Protein AF-A0A5U8STZ3-F1 (afdb_monomer)

Structure (mmCIF, N/CA/C/O backbone):
data_AF-A0A5U8STZ3-F1
#
_entry.id   AF-A0A5U8STZ3-F1
#
loop_
_atom_site.group_PDB
_atom_site.id
_atom_site.type_symbol
_atom_site.label_atom_id
_atom_site.label_alt_id
_atom_site.label_comp_id
_atom_site.label_asym_id
_atom_site.label_entity_id
_atom_site.label_seq_id
_atom_site.pdbx_PDB_ins_code
_atom_site.Cartn_x
_atom_site.Cartn_y
_atom_site.Cartn_z
_atom_site.occupancy
_atom_site.B_iso_or_equiv
_atom_site.auth_seq_id
_atom_site.auth_comp_id
_atom_site.auth_asym_id
_atom_site.auth_atom_id
_atom_site.pdbx_PDB_model_num
ATOM 1 N N . MET A 1 1 ? 3.140 52.368 -2.749 1.00 53.97 1 MET A N 1
ATOM 2 C CA . MET A 1 1 ? 3.290 51.141 -1.924 1.00 53.97 1 MET A CA 1
ATOM 3 C C . MET A 1 1 ? 2.124 50.136 -2.058 1.00 53.97 1 MET A C 1
ATOM 5 O O . MET A 1 1 ? 1.947 49.314 -1.174 1.00 53.97 1 MET A O 1
ATOM 9 N N . ARG A 1 2 ? 1.343 50.125 -3.158 1.00 57.09 2 ARG A N 1
ATOM 10 C CA . ARG A 1 2 ? 0.196 49.194 -3.341 1.00 57.09 2 ARG A CA 1
ATOM 11 C C . ARG A 1 2 ? 0.455 48.052 -4.341 1.00 57.09 2 ARG A C 1
ATOM 13 O O . ARG A 1 2 ? -0.395 47.193 -4.510 1.00 57.09 2 ARG A O 1
ATOM 20 N N . ILE A 1 3 ? 1.627 48.039 -4.978 1.00 59.19 3 ILE A N 1
ATOM 21 C CA . ILE A 1 3 ? 2.019 47.091 -6.041 1.00 59.19 3 ILE A CA 1
ATOM 22 C C . ILE A 1 3 ? 2.655 45.798 -5.506 1.00 59.19 3 ILE A C 1
ATOM 24 O O . ILE A 1 3 ? 2.465 44.738 -6.090 1.00 59.19 3 ILE A O 1
ATOM 28 N N . VAL A 1 4 ? 3.332 45.858 -4.355 1.00 65.19 4 VAL A N 1
ATOM 29 C CA . VAL A 1 4 ? 3.927 44.686 -3.685 1.00 65.19 4 VAL A CA 1
ATOM 30 C C . VAL A 1 4 ? 2.879 43.651 -3.232 1.00 65.19 4 VAL A C 1
ATOM 32 O O . VAL A 1 4 ? 3.072 42.474 -3.531 1.00 65.19 4 VAL A O 1
ATOM 35 N N . PRO A 1 5 ? 1.749 44.023 -2.587 1.00 64.75 5 PRO A N 1
ATOM 36 C CA . PRO A 1 5 ? 0.749 43.030 -2.190 1.00 64.75 5 PRO A CA 1
ATOM 37 C C . PRO A 1 5 ? 0.032 42.409 -3.394 1.00 64.75 5 PRO A C 1
ATOM 39 O O . PRO A 1 5 ? -0.309 41.235 -3.348 1.00 64.75 5 PRO A O 1
ATOM 42 N N . VAL A 1 6 ? -0.143 43.153 -4.493 1.00 74.38 6 VAL A N 1
ATOM 43 C CA . VAL A 1 6 ? -0.772 42.637 -5.722 1.00 74.38 6 VAL A CA 1
ATOM 44 C C . VAL A 1 6 ? 0.145 41.632 -6.422 1.00 74.38 6 VAL A C 1
ATOM 46 O O . VAL A 1 6 ? -0.315 40.562 -6.810 1.00 74.38 6 VAL A O 1
ATOM 49 N N . ALA A 1 7 ? 1.448 41.915 -6.510 1.00 74.94 7 ALA A N 1
ATOM 50 C CA . ALA A 1 7 ? 2.424 40.982 -7.072 1.00 74.94 7 ALA A CA 1
ATOM 51 C C . ALA A 1 7 ? 2.552 39.695 -6.234 1.00 74.94 7 ALA A C 1
ATOM 53 O O . ALA A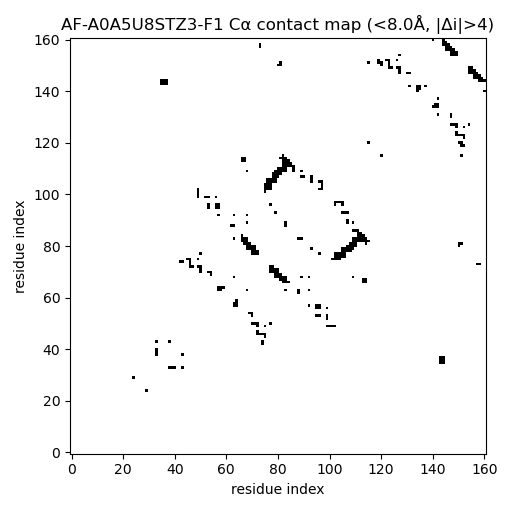 1 7 ? 2.589 38.600 -6.792 1.00 74.94 7 ALA A O 1
ATOM 54 N N . ALA A 1 8 ? 2.544 39.806 -4.901 1.00 75.81 8 ALA A N 1
ATOM 55 C CA . ALA A 1 8 ? 2.566 38.646 -4.008 1.00 75.81 8 ALA A CA 1
ATOM 56 C C . ALA A 1 8 ? 1.291 37.789 -4.127 1.00 75.81 8 ALA A C 1
ATOM 58 O O . ALA A 1 8 ? 1.368 36.561 -4.124 1.00 75.81 8 ALA A O 1
ATOM 59 N N . LEU A 1 9 ? 0.125 38.424 -4.291 1.00 74.56 9 LEU A N 1
ATOM 60 C CA . LEU A 1 9 ? -1.158 37.736 -4.453 1.00 74.56 9 LEU A CA 1
ATOM 61 C C . LEU A 1 9 ? -1.261 37.026 -5.815 1.00 74.56 9 LEU A C 1
ATOM 63 O O . LEU A 1 9 ? -1.762 35.907 -5.883 1.00 74.56 9 LEU A O 1
ATOM 67 N N . ILE A 1 10 ? -0.704 37.622 -6.875 1.00 76.00 10 ILE A N 1
ATOM 68 C CA . ILE A 1 10 ? -0.604 37.011 -8.210 1.00 76.00 10 ILE A CA 1
ATOM 69 C C . ILE A 1 10 ? 0.388 35.836 -8.210 1.00 76.00 10 ILE A C 1
ATOM 71 O O . ILE A 1 10 ? 0.061 34.771 -8.732 1.00 76.00 10 ILE A O 1
ATOM 75 N N . CYS A 1 11 ? 1.557 35.971 -7.573 1.00 72.00 11 CYS A N 1
ATOM 76 C CA . CYS A 1 11 ? 2.505 34.860 -7.410 1.00 72.00 11 CYS A CA 1
ATOM 77 C C . CYS A 1 11 ? 1.907 33.696 -6.606 1.00 72.00 11 CYS A C 1
ATOM 79 O O . CYS A 1 11 ? 2.090 32.539 -6.977 1.00 72.00 11 CYS A O 1
ATOM 81 N N . SER A 1 12 ? 1.153 33.983 -5.542 1.00 71.38 12 SER A N 1
ATOM 82 C CA . SER A 1 12 ? 0.474 32.951 -4.749 1.00 71.38 12 SER A CA 1
ATOM 83 C C . SER A 1 12 ? -0.630 32.241 -5.551 1.00 71.38 12 SER A C 1
ATOM 85 O O . SER A 1 12 ? -0.757 31.019 -5.494 1.00 71.38 12 SER A O 1
ATOM 87 N N . ALA A 1 13 ? -1.373 32.977 -6.388 1.00 68.00 13 ALA A N 1
ATOM 88 C CA . ALA A 1 13 ? -2.379 32.405 -7.287 1.00 68.00 13 ALA A CA 1
ATOM 89 C C . ALA A 1 13 ? -1.770 31.528 -8.401 1.00 68.00 13 ALA A C 1
ATOM 91 O O . ALA A 1 13 ? -2.350 30.503 -8.759 1.00 68.00 13 ALA A O 1
ATOM 92 N N . LEU A 1 14 ? -0.587 31.889 -8.916 1.00 66.50 14 LEU A N 1
ATOM 93 C CA . LEU A 1 14 ? 0.163 31.089 -9.896 1.00 66.50 14 LEU A CA 1
ATOM 94 C C . LEU A 1 14 ? 0.664 29.765 -9.299 1.00 66.50 14 LEU A C 1
ATOM 96 O O . LEU A 1 14 ? 0.611 28.736 -9.968 1.00 66.50 14 LEU A O 1
ATOM 100 N N . LEU A 1 15 ? 1.080 29.761 -8.029 1.00 66.25 15 LEU A N 1
ATOM 101 C CA . LEU A 1 15 ? 1.476 28.539 -7.315 1.00 66.25 15 LEU A CA 1
ATOM 102 C C . LEU A 1 15 ? 0.276 27.631 -6.971 1.00 66.25 15 LEU A C 1
ATOM 104 O O . LEU A 1 15 ? 0.445 26.421 -6.825 1.00 66.25 15 LEU A O 1
ATOM 108 N N . LEU A 1 16 ? -0.945 28.178 -6.912 1.00 57.22 16 LEU A N 1
ATOM 109 C CA . LEU A 1 16 ? -2.186 27.423 -6.677 1.00 57.22 16 LEU A CA 1
ATOM 110 C C . LEU A 1 16 ? -2.712 26.665 -7.916 1.00 57.22 16 LEU A C 1
ATOM 112 O O . LEU A 1 16 ? -3.565 25.786 -7.781 1.00 57.22 16 LEU A O 1
ATOM 116 N N . GLN A 1 17 ? -2.184 26.938 -9.117 1.00 55.28 17 GLN A N 1
ATOM 117 C CA . GLN A 1 17 ? -2.520 26.202 -10.352 1.00 55.28 17 GLN A CA 1
ATOM 118 C C . GLN A 1 17 ? -2.058 24.727 -10.315 1.00 55.28 17 GLN A C 1
ATOM 120 O O . GLN A 1 17 ? -2.496 23.914 -11.132 1.00 55.28 17 GLN A O 1
ATOM 125 N N . GLY A 1 18 ? -1.235 24.342 -9.329 1.00 53.50 18 GLY A N 1
ATOM 126 C CA . GLY A 1 18 ? -0.811 22.956 -9.098 1.00 53.50 18 GLY A CA 1
ATOM 127 C C . GLY A 1 18 ? -1.956 21.973 -8.811 1.00 53.50 18 GLY A C 1
ATOM 128 O O . GLY A 1 18 ? -1.777 20.770 -8.988 1.00 53.50 18 GLY A O 1
ATOM 129 N N . CYS A 1 19 ? -3.148 22.457 -8.441 1.00 55.81 19 CYS A N 1
ATOM 130 C CA . CYS A 1 19 ? -4.316 21.600 -8.204 1.00 55.81 19 CYS A CA 1
ATOM 131 C C . CYS A 1 19 ? -5.020 21.160 -9.506 1.00 55.81 19 CYS A C 1
ATOM 133 O O . CYS A 1 19 ? -5.587 20.073 -9.566 1.00 55.81 19 CYS A O 1
ATOM 135 N N . ILE A 1 20 ? -4.940 21.961 -10.579 1.00 45.25 20 ILE A N 1
ATOM 136 C CA . ILE A 1 20 ? -5.485 21.609 -11.909 1.00 45.25 20 ILE A CA 1
ATOM 137 C C . ILE A 1 20 ? -4.458 20.810 -12.720 1.00 45.25 20 ILE A C 1
ATOM 139 O O . ILE A 1 20 ? -4.827 19.959 -13.532 1.00 45.25 20 ILE A O 1
ATOM 143 N N . GLY A 1 21 ? -3.167 21.002 -12.423 1.00 42.78 21 GLY A N 1
ATOM 144 C CA . GLY A 1 21 ? -2.099 20.121 -12.879 1.00 42.78 21 GLY A CA 1
ATOM 145 C C . GLY A 1 21 ? -2.434 18.655 -12.610 1.00 42.78 21 GLY A C 1
ATOM 146 O O . GLY A 1 21 ? -2.355 17.863 -13.529 1.00 42.78 21 GLY A O 1
ATOM 147 N N . ALA A 1 22 ? -2.942 18.291 -11.430 1.00 44.16 22 ALA A N 1
ATOM 148 C CA . ALA A 1 22 ? -3.322 16.908 -11.116 1.00 44.16 22 ALA A CA 1
ATOM 149 C C . ALA A 1 22 ? -4.433 16.318 -12.018 1.00 44.16 22 ALA A C 1
ATOM 151 O O . ALA A 1 22 ? -4.437 15.113 -12.258 1.00 44.16 22 ALA A O 1
ATOM 152 N N . ALA A 1 23 ? -5.340 17.140 -12.560 1.00 42.56 23 ALA A N 1
ATOM 153 C CA . ALA A 1 23 ? -6.434 16.679 -13.421 1.00 42.56 23 ALA A CA 1
ATOM 154 C C . ALA A 1 23 ? -5.993 16.449 -14.883 1.00 42.56 23 ALA A C 1
ATOM 156 O O . ALA A 1 23 ? -6.418 15.479 -15.505 1.00 42.56 23 ALA A O 1
ATOM 157 N N . LEU A 1 24 ? -5.092 17.283 -15.418 1.00 38.66 24 LEU A N 1
ATOM 158 C CA . LEU A 1 24 ? -4.491 17.112 -16.757 1.00 38.66 24 LEU A CA 1
ATOM 159 C C . LEU A 1 24 ? -3.277 16.163 -16.751 1.00 38.66 24 LEU A C 1
ATOM 161 O O . LEU A 1 24 ? -3.034 15.427 -17.705 1.00 38.66 24 LEU A O 1
ATOM 165 N N . VAL A 1 25 ? -2.545 16.106 -15.640 1.00 40.53 25 VAL A N 1
ATOM 166 C CA . VAL A 1 25 ? -1.536 15.077 -15.347 1.00 40.53 25 VAL A CA 1
ATOM 167 C C . VAL A 1 25 ? -2.218 13.728 -15.091 1.00 40.53 25 VAL A C 1
ATOM 169 O O . VAL A 1 25 ? -1.597 12.691 -15.280 1.00 40.53 25 VAL A O 1
ATOM 172 N N . GLY A 1 26 ? -3.513 13.703 -14.768 1.00 38.22 26 GLY A N 1
ATOM 173 C CA . GLY A 1 26 ? -4.304 12.476 -14.683 1.00 38.22 26 GLY A CA 1
ATOM 174 C C . GLY A 1 26 ? -4.364 11.687 -15.994 1.00 38.22 26 GLY A C 1
ATOM 175 O O . GLY A 1 26 ? -4.412 10.470 -15.947 1.00 38.22 26 GLY A O 1
ATOM 176 N N . SER A 1 27 ? -4.288 12.327 -17.165 1.00 42.97 27 SER A N 1
ATOM 177 C CA . SER A 1 27 ? -4.224 11.623 -18.456 1.00 42.97 27 SER A CA 1
ATOM 178 C C . SER A 1 27 ? -2.784 11.426 -18.938 1.00 42.97 27 SER A C 1
ATOM 180 O O . SER A 1 27 ? -2.430 10.332 -19.373 1.00 42.97 27 SER A O 1
ATOM 182 N N . ALA A 1 28 ? -1.913 12.430 -18.791 1.00 37.56 28 ALA A N 1
ATOM 183 C CA . ALA A 1 28 ? -0.520 12.333 -19.234 1.00 37.56 28 ALA A CA 1
ATOM 184 C C . ALA A 1 28 ? 0.374 11.478 -18.310 1.00 37.56 28 ALA A C 1
ATOM 186 O O . ALA A 1 28 ? 1.159 10.675 -18.805 1.00 37.56 28 ALA A O 1
ATOM 187 N N . ALA A 1 29 ? 0.257 11.585 -16.980 1.00 44.56 29 ALA A N 1
ATOM 188 C CA . ALA A 1 29 ? 1.021 10.740 -16.053 1.00 44.56 29 ALA A CA 1
ATOM 189 C C . ALA A 1 29 ? 0.454 9.329 -15.907 1.00 44.56 29 ALA A C 1
ATOM 191 O O . ALA A 1 29 ? 1.211 8.411 -15.608 1.00 44.56 29 ALA A O 1
ATOM 192 N N . VAL A 1 30 ? -0.847 9.122 -16.140 1.00 44.25 30 VAL A N 1
ATOM 193 C CA . VAL A 1 30 ? -1.384 7.760 -16.286 1.00 44.25 30 VAL A CA 1
ATOM 194 C C . VAL A 1 30 ? -0.850 7.128 -17.572 1.00 44.25 30 VAL A C 1
ATOM 196 O O . VAL A 1 30 ? -0.405 5.985 -17.525 1.00 44.25 30 VAL A O 1
ATOM 199 N N . ALA A 1 31 ? -0.770 7.877 -18.680 1.00 46.44 31 ALA A N 1
ATOM 200 C CA . ALA A 1 31 ? -0.161 7.392 -19.919 1.00 46.44 31 ALA A CA 1
ATOM 201 C C . ALA A 1 31 ? 1.344 7.082 -19.778 1.00 46.44 31 ALA A C 1
ATOM 203 O O . ALA A 1 31 ? 1.798 6.047 -20.262 1.00 46.44 31 ALA A O 1
ATOM 204 N N . THR A 1 32 ? 2.130 7.914 -19.082 1.00 51.69 32 THR A N 1
ATOM 205 C CA . THR A 1 32 ? 3.566 7.632 -18.877 1.00 51.69 32 THR A CA 1
ATOM 206 C C . THR A 1 32 ? 3.826 6.530 -17.850 1.00 51.69 32 THR A C 1
ATOM 208 O O . THR A 1 32 ? 4.768 5.759 -18.028 1.00 51.69 32 THR A O 1
ATOM 211 N N . LYS A 1 33 ? 2.987 6.386 -16.813 1.00 50.41 33 LYS A N 1
ATOM 212 C CA . LYS A 1 33 ? 3.047 5.227 -15.904 1.00 50.41 33 LYS A CA 1
ATOM 213 C C . LYS A 1 33 ? 2.706 3.921 -16.624 1.00 50.41 33 LYS A C 1
ATOM 215 O O . LYS A 1 33 ? 3.413 2.937 -16.437 1.00 50.41 33 LYS A O 1
ATOM 220 N N . ALA A 1 34 ? 1.699 3.943 -17.497 1.00 54.00 34 ALA A N 1
ATOM 221 C CA . ALA A 1 34 ? 1.325 2.805 -18.330 1.00 54.00 34 ALA A CA 1
ATOM 222 C C . ALA A 1 34 ? 2.424 2.393 -19.324 1.00 54.00 34 ALA A C 1
ATOM 224 O O . ALA A 1 34 ? 2.615 1.206 -19.550 1.00 54.00 34 ALA A O 1
ATOM 225 N N . ALA A 1 35 ? 3.144 3.355 -19.910 1.00 57.00 35 ALA A N 1
ATOM 226 C CA . ALA A 1 35 ? 4.159 3.082 -20.931 1.00 57.00 35 ALA A CA 1
ATOM 227 C C . ALA A 1 35 ? 5.470 2.507 -20.375 1.00 57.00 35 ALA A C 1
ATOM 229 O O . ALA A 1 35 ? 6.248 1.918 -21.123 1.00 57.00 35 ALA A O 1
ATOM 230 N N . SER A 1 36 ? 5.745 2.724 -19.088 1.00 64.62 36 SER A N 1
ATOM 231 C CA . SER A 1 36 ? 7.014 2.326 -18.485 1.00 64.62 36 SER A CA 1
ATOM 232 C C . SER A 1 36 ? 6.911 1.007 -17.723 1.00 64.62 36 SER A C 1
ATOM 234 O O . SER A 1 36 ? 7.875 0.246 -17.729 1.00 64.62 36 SER A O 1
ATOM 236 N N . ASP A 1 37 ? 5.782 0.745 -17.063 1.00 65.69 37 ASP A N 1
ATOM 237 C CA . ASP 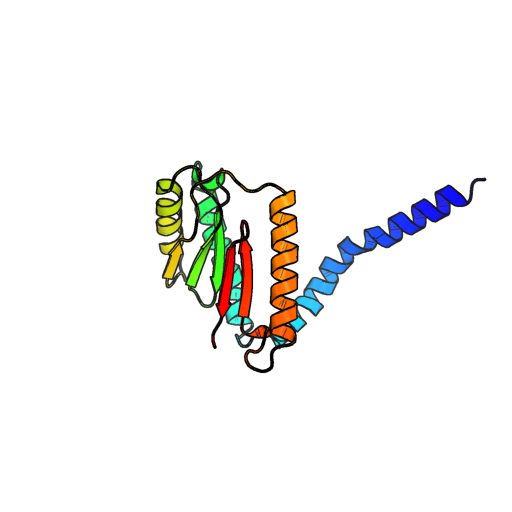A 1 37 ? 5.558 -0.501 -16.327 1.00 65.69 37 ASP A CA 1
ATOM 238 C C . ASP A 1 37 ? 5.476 -1.685 -17.316 1.00 65.69 37 ASP A C 1
ATOM 240 O O . ASP A 1 37 ? 4.746 -1.603 -18.305 1.00 65.69 37 ASP A O 1
ATOM 244 N N . PRO A 1 38 ? 6.207 -2.793 -17.089 1.00 72.94 38 PRO A N 1
ATOM 245 C CA . PRO A 1 38 ? 6.169 -3.958 -17.976 1.00 72.94 38 PRO A CA 1
ATOM 246 C C . PRO A 1 38 ? 4.801 -4.660 -17.995 1.00 72.94 38 PRO A C 1
ATOM 248 O O . PRO A 1 38 ? 4.559 -5.519 -18.843 1.00 72.94 38 PRO A O 1
ATOM 251 N N . ARG A 1 39 ? 3.909 -4.346 -17.048 1.00 79.19 39 ARG A N 1
ATOM 252 C CA . ARG A 1 39 ? 2.586 -4.958 -16.916 1.00 79.19 39 ARG A CA 1
ATOM 253 C C . ARG A 1 39 ? 1.556 -4.228 -17.768 1.00 79.19 39 ARG A C 1
ATOM 255 O O . ARG A 1 39 ? 1.581 -3.006 -17.907 1.00 79.19 39 ARG A O 1
ATOM 262 N N . SER A 1 40 ? 0.575 -4.983 -18.260 1.00 82.88 40 SER A N 1
ATOM 263 C CA . SER A 1 40 ? -0.535 -4.417 -19.027 1.00 82.88 40 SER A CA 1
ATOM 264 C C . SER A 1 40 ? -1.298 -3.354 -18.225 1.00 82.88 40 SER A C 1
ATOM 266 O O . SER A 1 40 ? -1.407 -3.439 -16.999 1.00 82.88 40 SER A O 1
ATOM 268 N N . VAL A 1 41 ? -1.882 -2.375 -18.922 1.00 83.12 41 VAL A N 1
ATOM 269 C CA . VAL A 1 41 ? -2.755 -1.366 -18.296 1.00 83.12 41 VAL A CA 1
ATOM 270 C C . VAL A 1 41 ? -3.917 -2.030 -17.556 1.00 83.12 41 VAL A C 1
ATOM 272 O O . VAL A 1 41 ? -4.260 -1.591 -16.464 1.00 83.12 41 VAL A O 1
ATOM 275 N N . GLY A 1 42 ? -4.466 -3.122 -18.104 1.00 85.12 42 GLY A N 1
ATOM 276 C CA . GLY A 1 42 ? -5.503 -3.919 -17.443 1.00 85.12 42 GLY A CA 1
ATOM 277 C C . GLY A 1 42 ? -5.046 -4.412 -16.073 1.00 85.12 42 GLY A C 1
ATOM 278 O O . GLY A 1 42 ? -5.679 -4.103 -15.076 1.00 85.12 42 GLY A O 1
ATOM 279 N N . THR A 1 43 ? -3.869 -5.034 -15.998 1.00 86.19 43 THR A N 1
ATOM 280 C CA . THR A 1 43 ? -3.289 -5.505 -14.729 1.00 86.19 43 THR A CA 1
ATOM 281 C C . THR A 1 43 ? -3.059 -4.370 -13.728 1.00 86.19 43 THR A C 1
ATOM 283 O O . THR A 1 43 ? -3.289 -4.543 -12.537 1.00 86.19 43 THR A O 1
ATOM 286 N N . GLN A 1 44 ? -2.620 -3.195 -14.187 1.00 84.44 44 GLN A N 1
ATOM 287 C CA . GLN A 1 44 ? -2.430 -2.037 -13.304 1.00 84.44 44 GLN A CA 1
ATOM 288 C C . GLN A 1 44 ? -3.764 -1.515 -12.745 1.00 84.44 44 GLN A C 1
ATOM 290 O O . GLN A 1 44 ? -3.839 -1.134 -11.576 1.00 84.44 44 GLN A O 1
ATOM 295 N N . VAL A 1 45 ? -4.815 -1.511 -13.569 1.00 87.94 45 VAL A N 1
ATOM 296 C CA . VAL A 1 45 ? -6.178 -1.146 -13.158 1.00 87.94 45 VAL A CA 1
ATOM 297 C C . VAL A 1 45 ? -6.758 -2.190 -12.205 1.00 87.94 45 VAL A C 1
ATOM 299 O O . VAL A 1 45 ? -7.352 -1.817 -11.191 1.00 87.94 45 VAL A O 1
ATOM 302 N N . ASP A 1 46 ? -6.549 -3.474 -12.486 1.00 91.12 46 ASP A N 1
ATOM 303 C CA . ASP A 1 46 ? -6.989 -4.582 -11.638 1.00 91.12 46 ASP A CA 1
ATOM 304 C C . ASP A 1 46 ? -6.333 -4.502 -10.257 1.00 91.12 46 ASP A C 1
ATOM 306 O O . ASP A 1 46 ? -7.028 -4.582 -9.244 1.00 91.12 46 ASP A O 1
ATOM 310 N N . ASP A 1 47 ? -5.022 -4.246 -10.200 1.00 93.44 47 ASP A N 1
ATOM 311 C CA . ASP A 1 47 ? -4.287 -4.053 -8.948 1.00 93.44 47 ASP A CA 1
ATOM 312 C C . ASP A 1 47 ? -4.804 -2.839 -8.167 1.00 93.44 47 ASP A C 1
ATOM 314 O O . ASP A 1 47 ? -5.055 -2.943 -6.969 1.00 93.44 47 ASP A O 1
ATOM 318 N N . GLY A 1 48 ? -5.018 -1.694 -8.826 1.00 92.62 48 GLY A N 1
ATOM 319 C CA . GLY A 1 48 ? -5.585 -0.510 -8.169 1.00 92.62 48 GLY A CA 1
ATOM 320 C C . GLY A 1 48 ? -7.006 -0.754 -7.646 1.00 92.62 48 GLY A C 1
ATOM 321 O O . GLY A 1 48 ? -7.367 -0.318 -6.551 1.00 92.62 48 GLY A O 1
ATOM 322 N N . THR A 1 49 ? -7.806 -1.515 -8.392 1.00 95.00 49 THR A N 1
ATOM 323 C CA . THR A 1 49 ? -9.154 -1.926 -7.979 1.00 95.00 49 THR A CA 1
ATOM 324 C C . THR A 1 49 ? -9.101 -2.907 -6.808 1.00 95.00 49 THR A C 1
ATOM 326 O O . THR A 1 49 ? -9.933 -2.840 -5.900 1.00 95.00 49 THR A O 1
ATOM 329 N N . LEU A 1 50 ? -8.125 -3.817 -6.793 1.00 96.06 50 LEU A N 1
ATOM 330 C CA . LEU A 1 50 ? -7.881 -4.732 -5.683 1.00 96.06 50 LEU A CA 1
ATOM 331 C C . LEU A 1 50 ? -7.444 -3.973 -4.423 1.00 96.06 50 LEU A C 1
ATOM 333 O O . LEU A 1 50 ? -8.043 -4.190 -3.371 1.00 96.06 50 LEU A O 1
ATOM 337 N N . GLU A 1 51 ? -6.493 -3.037 -4.524 1.00 95.88 51 GLU A N 1
ATOM 338 C CA . GLU A 1 51 ? -6.076 -2.157 -3.417 1.00 95.88 51 GLU A CA 1
ATOM 339 C C . GLU A 1 51 ? -7.283 -1.432 -2.806 1.00 95.88 51 GLU A C 1
ATOM 341 O O . GLU A 1 51 ? -7.490 -1.475 -1.589 1.00 95.88 51 GLU A O 1
ATOM 346 N N . ALA A 1 52 ? -8.129 -0.828 -3.647 1.00 96.31 52 ALA A N 1
ATOM 347 C CA . ALA A 1 52 ? -9.324 -0.116 -3.204 1.00 96.31 52 ALA A CA 1
ATOM 348 C C . ALA A 1 52 ? -10.340 -1.042 -2.514 1.00 96.31 52 ALA A C 1
ATOM 350 O O . ALA A 1 52 ? -10.888 -0.686 -1.468 1.00 96.31 52 ALA A O 1
ATOM 351 N N . ARG A 1 53 ? -10.580 -2.245 -3.055 1.00 97.31 53 ARG A N 1
ATOM 352 C CA . ARG A 1 53 ? -11.492 -3.225 -2.441 1.00 97.31 53 ARG A CA 1
ATOM 353 C C . ARG A 1 53 ? -10.963 -3.737 -1.106 1.00 97.31 53 ARG A C 1
ATOM 355 O O . ARG A 1 53 ? -11.733 -3.781 -0.148 1.00 97.31 53 ARG A O 1
ATOM 362 N N . VAL A 1 54 ? -9.674 -4.071 -1.017 1.00 97.75 54 VAL A N 1
ATOM 363 C CA . VAL A 1 54 ? -9.038 -4.488 0.242 1.00 97.75 54 VAL A CA 1
ATOM 364 C C . VAL A 1 54 ? -9.132 -3.371 1.272 1.00 97.75 54 VAL A C 1
ATOM 366 O O . VAL A 1 54 ? -9.647 -3.606 2.363 1.00 97.75 54 VAL A O 1
ATOM 369 N N . SER A 1 55 ? -8.740 -2.145 0.916 1.00 97.19 55 SER A N 1
ATOM 370 C CA . SER A 1 55 ? -8.864 -0.984 1.804 1.00 97.19 55 SER A CA 1
ATOM 371 C C . SER A 1 55 ? -10.310 -0.783 2.272 1.00 97.19 55 SER A C 1
ATOM 373 O O . SER A 1 55 ? -10.568 -0.598 3.461 1.00 97.19 55 SER A O 1
ATOM 375 N N . GLY A 1 56 ? -11.278 -0.918 1.363 1.00 97.12 56 GLY A N 1
ATOM 376 C CA . GLY A 1 56 ? -12.700 -0.842 1.678 1.00 97.12 56 GLY A CA 1
ATOM 377 C C . GLY A 1 56 ? -13.172 -1.900 2.679 1.00 97.12 56 GLY A C 1
ATOM 378 O O . GLY A 1 56 ? -13.988 -1.582 3.539 1.00 97.12 56 GLY A O 1
ATOM 379 N N . GLN A 1 57 ? -12.673 -3.138 2.606 1.00 97.81 57 GLN A N 1
ATOM 380 C CA . GLN A 1 57 ? -13.020 -4.186 3.576 1.00 97.81 57 GLN A CA 1
ATOM 381 C C . GLN A 1 57 ? -12.329 -3.978 4.926 1.00 97.81 57 GLN A C 1
ATOM 383 O O . GLN A 1 57 ? -12.978 -4.132 5.957 1.00 97.81 57 GLN A O 1
ATOM 388 N N . LEU A 1 58 ? -11.057 -3.566 4.935 1.00 97.25 58 LEU A N 1
ATOM 389 C CA . LEU A 1 58 ? -10.337 -3.235 6.170 1.00 97.25 58 LEU A CA 1
ATOM 390 C C . LEU A 1 58 ? -11.029 -2.095 6.933 1.00 97.25 58 LEU A C 1
ATOM 392 O O . LEU A 1 58 ? -11.221 -2.187 8.140 1.00 97.25 58 LEU A O 1
ATOM 396 N N . ASN A 1 59 ? -11.505 -1.072 6.219 1.00 95.88 59 ASN A N 1
ATOM 397 C CA . ASN A 1 59 ? -12.194 0.081 6.805 1.00 95.88 59 ASN A CA 1
ATOM 398 C C . ASN A 1 59 ? -13.579 -0.230 7.403 1.00 95.88 59 ASN A C 1
ATOM 400 O O . ASN A 1 59 ? -14.143 0.622 8.096 1.00 95.88 59 ASN A O 1
ATOM 404 N N . LYS A 1 60 ? -14.155 -1.409 7.132 1.00 97.31 60 LYS A N 1
ATOM 405 C CA . LYS A 1 60 ? -15.412 -1.849 7.763 1.00 97.31 60 LYS A CA 1
ATOM 406 C C . LYS A 1 60 ? -15.193 -2.405 9.167 1.00 97.31 60 LYS A C 1
ATOM 408 O O . LYS A 1 60 ? -16.124 -2.376 9.970 1.00 97.31 60 LYS A O 1
ATOM 413 N N . ASP A 1 61 ? -13.996 -2.904 9.463 1.00 96.75 61 ASP A N 1
ATOM 414 C CA . ASP A 1 61 ? -13.631 -3.334 10.808 1.00 96.75 61 ASP A CA 1
ATOM 415 C C . ASP A 1 61 ? -13.267 -2.094 11.645 1.00 96.75 61 ASP A C 1
ATOM 417 O O . ASP A 1 61 ? -12.415 -1.286 11.271 1.00 96.75 61 ASP A O 1
ATOM 421 N N . LYS A 1 62 ? -13.975 -1.908 12.764 1.00 95.81 62 LYS A N 1
ATOM 422 C CA . LYS A 1 62 ? -13.877 -0.699 13.596 1.00 95.81 62 LYS A CA 1
ATOM 423 C C . LYS A 1 62 ? -12.523 -0.555 14.282 1.00 95.81 62 LYS A C 1
ATOM 425 O O . LYS A 1 62 ? -12.104 0.580 14.504 1.00 95.81 62 LYS A O 1
ATOM 430 N N . ASP A 1 63 ? -11.877 -1.670 14.608 1.00 95.62 63 ASP A N 1
ATOM 431 C CA . ASP A 1 63 ? -10.608 -1.683 15.330 1.00 95.62 63 ASP A CA 1
ATOM 432 C C . ASP A 1 63 ? -9.462 -1.469 14.339 1.00 95.62 63 ASP A C 1
ATOM 434 O O . ASP A 1 63 ? -8.576 -0.649 14.573 1.00 95.62 63 ASP A O 1
ATOM 438 N N . ILE A 1 64 ? -9.533 -2.134 13.179 1.00 96.25 64 ILE A N 1
ATOM 439 C CA . ILE A 1 64 ? -8.554 -1.998 12.091 1.00 96.25 64 ILE A CA 1
ATOM 440 C C . ILE A 1 64 ? -8.582 -0.596 11.480 1.00 96.25 64 ILE A C 1
ATOM 442 O O . ILE A 1 64 ? -7.524 -0.048 11.187 1.00 96.25 64 ILE A O 1
ATOM 446 N N . LYS A 1 65 ? -9.762 0.019 11.330 1.00 94.31 65 LYS A N 1
ATOM 447 C CA . LYS A 1 65 ? -9.906 1.386 10.798 1.00 94.31 65 LYS A CA 1
ATOM 448 C C . LYS A 1 65 ? -9.125 2.437 11.602 1.00 94.31 65 LYS A C 1
ATOM 450 O O . LYS A 1 65 ? -8.788 3.486 11.059 1.00 94.31 65 LYS A O 1
ATOM 455 N N . GLN A 1 66 ? -8.879 2.191 12.888 1.00 93.56 66 GLN A N 1
ATOM 456 C CA . GLN A 1 66 ? -8.110 3.102 13.746 1.00 93.56 66 GLN A CA 1
ATOM 457 C C . GLN A 1 66 ? -6.595 2.914 13.602 1.00 93.56 66 GLN A C 1
ATOM 459 O O . GLN A 1 66 ? -5.825 3.770 14.030 1.00 93.56 66 GLN A O 1
ATOM 464 N N . GLN A 1 67 ? -6.169 1.817 12.978 1.00 95.00 67 GLN A N 1
ATOM 465 C CA . GLN A 1 67 ? -4.770 1.505 12.726 1.00 95.00 67 GLN A CA 1
ATOM 466 C C . GLN A 1 67 ? -4.320 2.087 11.383 1.00 95.00 67 GLN A C 1
ATOM 468 O O . GLN A 1 67 ? -5.125 2.386 10.498 1.00 95.00 67 GLN A O 1
ATOM 473 N N . ARG A 1 68 ? -3.004 2.190 11.186 1.00 95.31 68 ARG A N 1
ATOM 474 C CA . ARG A 1 68 ? -2.421 2.551 9.892 1.00 95.31 68 ARG A CA 1
ATOM 475 C C . ARG A 1 68 ? -2.029 1.275 9.161 1.00 95.31 68 ARG A C 1
ATOM 477 O O . ARG A 1 68 ? -0.879 0.869 9.216 1.00 95.31 68 ARG A O 1
ATOM 484 N N . ILE A 1 69 ? -2.975 0.641 8.473 1.00 97.00 69 ILE A N 1
ATOM 485 C CA . ILE A 1 69 ? -2.698 -0.530 7.627 1.00 97.00 69 ILE A CA 1
ATOM 486 C C . ILE A 1 69 ? -2.961 -0.164 6.169 1.00 97.00 69 ILE A C 1
ATOM 488 O O . ILE A 1 69 ? -4.081 0.182 5.793 1.00 97.00 69 ILE A O 1
ATOM 492 N N . ILE A 1 70 ? -1.918 -0.237 5.347 1.00 96.19 70 ILE A N 1
ATOM 493 C CA . ILE A 1 70 ? -1.940 0.172 3.944 1.00 96.19 70 ILE A CA 1
ATOM 494 C C . ILE A 1 70 ? -1.808 -1.080 3.073 1.00 96.19 70 ILE A C 1
ATOM 496 O O . ILE A 1 70 ? -0.766 -1.741 3.121 1.00 96.19 70 ILE A O 1
ATOM 500 N N . PRO A 1 71 ? -2.837 -1.423 2.281 1.00 97.44 71 PRO A N 1
ATOM 501 C CA . PRO A 1 71 ? -2.731 -2.479 1.291 1.00 97.44 71 PRO A CA 1
ATOM 502 C C . PRO A 1 71 ? -2.050 -1.965 0.022 1.00 97.44 71 PRO A C 1
ATOM 504 O O . PRO A 1 71 ? -2.402 -0.913 -0.509 1.00 97.44 71 PRO A O 1
ATOM 507 N N . VAL A 1 72 ? -1.103 -2.744 -0.486 1.00 96.75 72 VAL A N 1
ATOM 508 C CA . VAL A 1 72 ? -0.427 -2.522 -1.763 1.00 96.75 72 VAL A CA 1
ATOM 509 C C . VAL A 1 72 ? -0.578 -3.786 -2.599 1.00 96.75 72 VAL A C 1
ATOM 511 O O . VAL A 1 72 ? -0.155 -4.853 -2.166 1.00 96.75 72 VAL A O 1
ATOM 514 N N . ALA A 1 73 ? -1.157 -3.689 -3.791 1.00 95.44 73 ALA A N 1
ATOM 515 C CA . ALA A 1 73 ? -1.301 -4.815 -4.704 1.00 95.44 73 ALA A CA 1
ATOM 516 C C . ALA A 1 73 ? -0.237 -4.779 -5.804 1.00 95.44 73 ALA A C 1
ATOM 518 O O . ALA A 1 73 ? 0.215 -3.711 -6.250 1.00 95.44 73 ALA A O 1
ATOM 519 N N . TYR A 1 74 ? 0.162 -5.973 -6.228 1.00 94.12 74 TYR A N 1
ATOM 520 C CA . TYR A 1 74 ? 1.014 -6.197 -7.382 1.00 94.12 74 TYR A CA 1
ATOM 521 C C . TYR A 1 74 ? 0.710 -7.574 -7.988 1.00 94.12 74 TYR A C 1
ATOM 523 O O . TYR A 1 74 ? 1.035 -8.598 -7.386 1.00 94.12 74 TYR A O 1
ATOM 531 N N . GLN A 1 75 ? 0.100 -7.596 -9.176 1.00 92.62 75 GLN A N 1
ATOM 532 C CA . GLN A 1 75 ? -0.327 -8.810 -9.886 1.00 92.62 75 GLN A CA 1
ATOM 533 C C . GLN A 1 75 ? -1.173 -9.747 -9.009 1.00 92.62 75 GLN A C 1
ATOM 535 O O . GLN A 1 75 ? -0.853 -10.922 -8.863 1.00 92.62 75 GLN A O 1
ATOM 540 N N . GLY A 1 76 ? -2.215 -9.217 -8.363 1.00 93.19 76 GLY A N 1
ATOM 541 C CA . GLY A 1 76 ? -3.110 -10.011 -7.504 1.00 93.19 76 GLY A CA 1
ATOM 542 C C . GLY A 1 76 ? -2.541 -10.392 -6.128 1.00 93.19 76 GLY A C 1
ATOM 543 O O . GLY A 1 76 ? -3.282 -10.852 -5.258 1.00 93.19 76 GLY A O 1
ATOM 544 N N . LYS A 1 77 ? -1.250 -10.156 -5.869 1.00 96.81 77 LYS A N 1
ATOM 545 C CA . LYS A 1 77 ? -0.635 -10.333 -4.545 1.00 96.81 77 LYS A CA 1
ATOM 546 C C . LYS A 1 77 ? -0.764 -9.048 -3.746 1.00 96.81 77 LYS A C 1
ATOM 548 O O . LYS A 1 77 ? -0.468 -7.969 -4.254 1.00 96.81 77 LYS A O 1
ATOM 553 N N . VAL A 1 78 ? -1.175 -9.164 -2.490 1.00 98.00 78 VAL A N 1
ATOM 554 C CA . VAL A 1 78 ? -1.400 -8.036 -1.583 1.00 98.00 78 VAL A CA 1
ATOM 555 C C . VAL A 1 78 ? -0.320 -8.026 -0.510 1.00 98.00 78 VAL A C 1
ATOM 557 O O . VAL A 1 78 ? -0.122 -9.000 0.209 1.00 98.00 78 VAL A O 1
ATOM 560 N N . LEU A 1 79 ? 0.363 -6.902 -0.376 1.00 98.31 79 LEU A N 1
ATOM 561 C CA . LEU A 1 79 ? 1.265 -6.588 0.717 1.00 98.31 79 LEU A CA 1
ATOM 562 C C . LEU A 1 79 ? 0.539 -5.648 1.685 1.00 98.31 79 LEU A C 1
ATOM 564 O O . LEU A 1 79 ? 0.098 -4.571 1.291 1.00 98.31 79 LEU A O 1
ATOM 568 N N . LEU A 1 80 ? 0.412 -6.051 2.946 1.00 98.31 80 LEU A N 1
ATOM 569 C CA . LEU A 1 80 ? -0.063 -5.196 4.030 1.00 98.31 80 LEU A CA 1
ATOM 570 C C . LEU A 1 80 ? 1.142 -4.644 4.786 1.00 98.31 80 LEU A C 1
ATOM 572 O O . LEU A 1 80 ? 1.941 -5.418 5.305 1.00 98.31 80 LEU A O 1
ATOM 576 N N . ILE A 1 81 ? 1.251 -3.323 4.862 1.00 97.75 81 ILE A N 1
ATOM 577 C CA . ILE A 1 81 ? 2.315 -2.605 5.579 1.00 97.75 81 ILE A CA 1
ATOM 578 C C . ILE A 1 81 ? 1.710 -1.553 6.505 1.00 97.75 81 ILE A C 1
ATOM 580 O O . ILE A 1 81 ? 0.532 -1.209 6.384 1.00 97.75 81 ILE A O 1
ATOM 584 N N . GLY A 1 82 ? 2.522 -1.034 7.420 1.00 96.62 82 GLY A N 1
ATOM 585 C CA . GLY A 1 82 ? 2.133 0.026 8.342 1.00 96.62 82 GLY A CA 1
ATOM 586 C C . GLY A 1 82 ? 2.252 -0.411 9.794 1.00 96.62 82 GLY A C 1
ATOM 587 O O . GLY A 1 82 ? 3.140 -1.196 10.139 1.00 96.62 82 GLY A O 1
ATOM 588 N N . GLN A 1 83 ? 1.388 0.123 10.651 1.00 97.25 83 GLN A N 1
ATOM 589 C CA . GLN A 1 83 ? 1.436 -0.090 12.090 1.00 97.25 83 GLN A CA 1
ATOM 590 C C . GLN A 1 83 ? 0.064 -0.440 12.659 1.00 97.25 83 GLN A C 1
ATOM 592 O O . GLN A 1 83 ? -0.961 0.126 12.266 1.00 97.25 83 GLN A O 1
ATOM 597 N N . ALA A 1 84 ? 0.074 -1.364 13.614 1.00 97.12 84 ALA A N 1
ATOM 598 C CA . ALA A 1 84 ? -1.069 -1.689 14.450 1.00 97.12 84 ALA A CA 1
ATOM 599 C C . ALA A 1 84 ? -0.628 -1.799 15.911 1.00 97.12 84 ALA A C 1
ATOM 601 O O . ALA A 1 84 ? 0.448 -2.324 16.196 1.00 97.12 84 ALA A O 1
ATOM 602 N N . GLU A 1 85 ? -1.470 -1.360 16.842 1.00 96.25 85 GLU A N 1
ATOM 603 C CA . GLU A 1 85 ? -1.182 -1.431 18.283 1.00 96.25 85 GLU A CA 1
ATOM 604 C C . GLU A 1 85 ? -0.973 -2.876 18.771 1.00 96.25 85 GLU A C 1
ATOM 606 O O . GLU A 1 85 ? -0.158 -3.135 19.661 1.00 96.25 85 GLU A O 1
ATOM 611 N N . ASP A 1 86 ? -1.657 -3.830 18.133 1.00 95.50 86 ASP A N 1
ATOM 612 C CA . ASP A 1 86 ? -1.591 -5.255 18.441 1.00 95.50 86 ASP A CA 1
ATOM 613 C C . ASP A 1 86 ? -1.463 -6.106 17.163 1.00 95.50 86 ASP A C 1
ATOM 615 O O . ASP A 1 86 ? -2.159 -5.899 16.163 1.00 95.50 86 ASP A O 1
ATOM 619 N N . LEU A 1 87 ? -0.586 -7.115 17.191 1.00 95.38 87 LEU A N 1
ATOM 620 C CA . LEU A 1 87 ? -0.342 -8.004 16.047 1.00 95.38 87 LEU A CA 1
ATOM 621 C C . LEU A 1 87 ? -1.543 -8.901 15.692 1.00 95.38 87 LEU A C 1
ATOM 623 O O . LEU A 1 87 ? -1.619 -9.425 14.579 1.00 95.38 87 LEU A O 1
ATOM 627 N N . SER A 1 88 ? -2.501 -9.087 16.598 1.00 97.06 88 SER A N 1
ATOM 628 C CA . SER A 1 88 ? -3.781 -9.735 16.302 1.00 97.06 88 SER A CA 1
ATOM 629 C C . SER A 1 88 ? -4.622 -8.923 15.317 1.00 97.06 88 SER A C 1
ATOM 631 O O . SER A 1 88 ? -5.249 -9.529 14.447 1.00 97.06 88 SER A O 1
ATOM 633 N N . LEU A 1 89 ? -4.566 -7.585 15.363 1.00 97.38 89 LEU A N 1
ATOM 634 C CA . LEU A 1 89 ? -5.224 -6.717 14.380 1.00 97.38 89 LEU A CA 1
ATOM 635 C C . LEU A 1 89 ? -4.575 -6.873 13.005 1.00 97.38 89 LEU A C 1
ATOM 637 O O . LEU A 1 89 ? -5.278 -7.017 12.008 1.00 97.38 89 LEU A O 1
ATOM 641 N N . ALA A 1 90 ? -3.243 -6.950 12.952 1.00 97.06 90 ALA A N 1
ATOM 642 C CA . ALA A 1 90 ? -2.517 -7.244 11.717 1.00 97.06 90 ALA A CA 1
ATOM 643 C C . ALA A 1 90 ? -2.888 -8.624 11.141 1.00 97.06 90 ALA A C 1
ATOM 645 O O . ALA A 1 90 ? -3.101 -8.772 9.937 1.00 97.06 90 ALA A O 1
ATOM 646 N N . ARG A 1 91 ? -3.017 -9.648 11.997 1.00 98.00 91 ARG A N 1
ATOM 647 C CA . ARG A 1 91 ? -3.451 -10.992 11.580 1.00 98.00 91 ARG A CA 1
ATOM 648 C C . ARG A 1 91 ? -4.885 -10.986 11.050 1.00 98.00 91 ARG A C 1
ATOM 650 O O . ARG A 1 91 ? -5.136 -11.552 9.990 1.00 98.00 91 ARG A O 1
ATOM 657 N N . ARG A 1 92 ? -5.801 -10.290 11.726 1.00 97.94 92 ARG A N 1
ATOM 658 C CA . ARG A 1 92 ? -7.182 -10.124 11.260 1.00 97.94 92 ARG A CA 1
ATOM 659 C C . ARG A 1 92 ? -7.237 -9.365 9.931 1.00 97.94 92 ARG A C 1
ATOM 661 O O . ARG A 1 92 ? -7.956 -9.781 9.028 1.00 97.94 92 ARG A O 1
ATOM 668 N N . ALA A 1 93 ? -6.443 -8.308 9.770 1.00 97.94 93 ALA A N 1
ATOM 669 C CA . ALA A 1 93 ? -6.334 -7.577 8.508 1.00 97.94 93 ALA A CA 1
ATOM 670 C C . ALA A 1 93 ? -5.871 -8.491 7.363 1.00 97.94 93 ALA A C 1
ATOM 672 O O . ALA A 1 93 ? -6.452 -8.456 6.278 1.00 97.94 93 ALA A O 1
ATOM 673 N N . LYS A 1 94 ? -4.896 -9.375 7.619 1.00 98.25 94 LYS A N 1
ATOM 674 C CA . LYS A 1 94 ? -4.472 -10.409 6.663 1.00 98.25 94 LYS A CA 1
ATOM 675 C C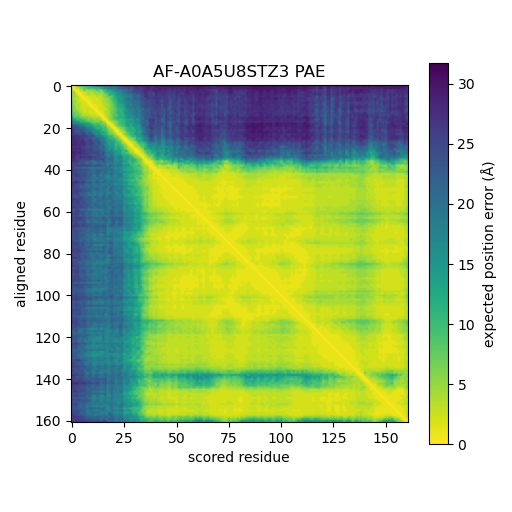 . LYS A 1 94 ? -5.626 -11.336 6.276 1.00 98.25 94 LYS A C 1
ATOM 677 O O . LYS A 1 94 ? -5.819 -11.593 5.091 1.00 98.25 94 LYS A O 1
ATOM 682 N N . GLU A 1 95 ? -6.394 -11.827 7.246 1.00 98.12 95 GLU A N 1
ATOM 683 C CA . GLU A 1 95 ? -7.543 -12.708 6.993 1.00 98.12 95 GLU A CA 1
ATOM 684 C C . GLU A 1 95 ? -8.647 -12.022 6.182 1.00 98.12 95 GLU A C 1
ATOM 686 O O . GLU A 1 95 ? -9.252 -12.653 5.317 1.00 98.12 95 GLU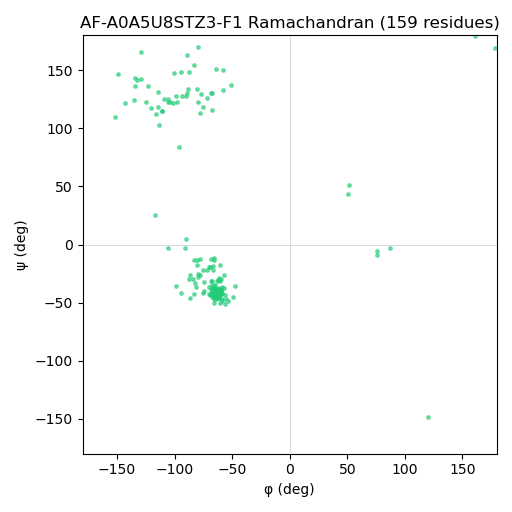 A O 1
ATOM 691 N N . ILE A 1 96 ? -8.909 -10.738 6.440 1.00 97.94 96 ILE A N 1
ATOM 692 C CA . ILE A 1 96 ? -9.868 -9.941 5.667 1.00 97.94 96 ILE A CA 1
ATOM 693 C C . ILE A 1 96 ? -9.365 -9.764 4.233 1.00 97.94 96 ILE A C 1
ATOM 695 O O . ILE A 1 96 ? -10.102 -10.058 3.296 1.00 97.94 96 ILE A O 1
ATOM 699 N N . ALA A 1 97 ? -8.111 -9.335 4.055 1.00 98.00 97 ALA A N 1
ATOM 700 C CA . ALA A 1 97 ? -7.513 -9.119 2.739 1.00 98.00 97 ALA A CA 1
ATOM 701 C C . ALA A 1 97 ? -7.484 -10.403 1.891 1.00 98.00 97 ALA A C 1
ATOM 703 O O . ALA A 1 97 ? -7.759 -10.354 0.693 1.00 98.00 97 ALA A O 1
ATOM 704 N N . ALA A 1 98 ? -7.221 -11.554 2.518 1.00 98.06 98 ALA A N 1
ATOM 705 C CA . ALA A 1 98 ? -7.180 -12.857 1.853 1.00 98.06 98 ALA A CA 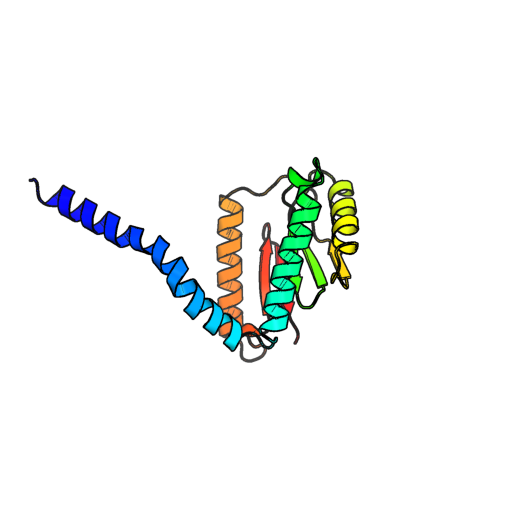1
ATOM 706 C C . ALA A 1 98 ? -8.546 -13.321 1.323 1.00 98.06 98 ALA A C 1
ATOM 708 O O . ALA A 1 98 ? -8.597 -14.149 0.422 1.00 98.06 98 ALA A O 1
ATOM 709 N N . LYS A 1 99 ? -9.651 -12.799 1.869 1.00 97.69 99 LYS A N 1
ATOM 710 C CA . LYS A 1 99 ? -11.021 -13.124 1.434 1.00 97.69 99 LYS A CA 1
ATOM 711 C C . LYS A 1 99 ? -11.549 -12.183 0.350 1.00 97.69 99 LYS A C 1
ATOM 713 O O . LYS A 1 99 ? -12.680 -12.352 -0.091 1.00 97.69 99 LYS A O 1
ATOM 718 N N . VAL A 1 100 ? -10.785 -11.161 -0.035 1.00 97.69 100 VAL A N 1
ATOM 719 C CA . VAL A 1 100 ? -11.192 -10.232 -1.094 1.00 97.69 100 VAL A CA 1
ATOM 720 C C . VAL A 1 100 ? -10.995 -10.894 -2.451 1.00 97.69 100 VAL A C 1
ATOM 722 O O . VAL A 1 100 ? -9.919 -11.408 -2.740 1.00 97.69 100 VAL A O 1
ATOM 725 N N . ASP A 1 101 ? -12.026 -10.863 -3.297 1.00 96.62 101 ASP A N 1
ATOM 726 C CA . ASP A 1 101 ? -11.963 -11.497 -4.616 1.00 96.62 101 ASP A CA 1
ATOM 727 C C . ASP A 1 101 ? -10.807 -10.930 -5.448 1.00 96.62 101 ASP A C 1
ATOM 729 O O . ASP A 1 101 ? -10.661 -9.714 -5.574 1.00 96.62 101 ASP A O 1
ATOM 733 N N . GLY A 1 102 ? -10.014 -11.795 -6.072 1.00 94.06 102 GLY A N 1
ATOM 734 C CA . GLY A 1 102 ? -8.832 -11.392 -6.840 1.00 94.06 102 GLY A CA 1
ATOM 735 C C . GLY A 1 102 ? -7.551 -11.264 -6.012 1.00 94.06 102 GLY A C 1
ATOM 736 O O . GLY A 1 102 ? -6.496 -11.034 -6.596 1.00 94.06 102 GLY A O 1
ATOM 737 N N . THR A 1 103 ? -7.609 -11.457 -4.690 1.00 97.50 103 THR A N 1
ATOM 738 C CA . THR A 1 103 ? -6.408 -11.683 -3.880 1.00 97.50 103 THR A CA 1
ATOM 739 C C . THR A 1 103 ? -5.891 -13.107 -4.105 1.00 97.50 103 THR A C 1
ATOM 741 O O . THR A 1 103 ? -6.571 -14.076 -3.777 1.00 97.50 103 THR A O 1
ATOM 744 N N . GLU A 1 104 ? -4.670 -13.241 -4.620 1.00 96.62 104 GLU A N 1
ATOM 745 C CA . GLU A 1 104 ? -3.973 -14.528 -4.771 1.00 96.62 104 GLU A CA 1
ATOM 746 C C . GLU A 1 104 ? -3.216 -14.905 -3.488 1.00 96.62 104 GLU A C 1
ATOM 748 O O . GLU A 1 104 ? -3.289 -16.032 -3.001 1.00 96.62 104 GLU A O 1
ATOM 753 N N . LEU A 1 105 ? -2.482 -13.944 -2.923 1.00 97.12 105 LEU A N 1
ATOM 754 C CA . LEU A 1 105 ? -1.622 -14.145 -1.760 1.00 97.12 105 LEU A CA 1
ATOM 755 C C . LEU A 1 105 ? -1.539 -12.863 -0.935 1.00 97.12 105 LEU A C 1
ATOM 757 O O . LEU A 1 105 ? -1.536 -11.768 -1.494 1.00 97.12 105 LEU A O 1
ATOM 761 N N . VAL A 1 106 ? -1.423 -13.004 0.389 1.00 98.12 106 VAL A N 1
ATOM 762 C CA . VAL A 1 106 ? -1.249 -11.870 1.305 1.00 98.12 106 VAL A CA 1
ATOM 763 C C . VAL A 1 106 ? 0.054 -11.982 2.090 1.00 98.12 106 VAL A C 1
ATOM 765 O O . VAL A 1 106 ? 0.217 -12.882 2.922 1.00 98.12 106 VAL A O 1
ATOM 768 N N . TYR A 1 107 ? 0.940 -11.014 1.877 1.00 98.06 107 TYR A N 1
ATOM 769 C CA . TYR A 1 107 ? 2.117 -10.754 2.699 1.00 98.06 107 TYR A CA 1
ATOM 770 C C . TYR A 1 107 ? 1.737 -9.766 3.801 1.00 98.06 107 TYR A C 1
ATOM 772 O O . TYR A 1 107 ? 1.149 -8.723 3.525 1.00 98.06 107 TYR A O 1
ATOM 780 N N . ASN A 1 108 ? 2.032 -10.106 5.055 1.00 97.69 108 ASN A N 1
ATOM 781 C CA . ASN A 1 108 ? 1.721 -9.252 6.197 1.00 97.69 108 ASN A CA 1
ATOM 782 C C . ASN A 1 108 ? 3.014 -8.750 6.829 1.00 97.69 108 ASN A C 1
ATOM 784 O O . ASN A 1 108 ? 3.663 -9.486 7.566 1.00 97.69 108 ASN A O 1
ATOM 788 N N . GLU A 1 109 ? 3.331 -7.494 6.547 1.00 97.69 109 GLU A N 1
ATOM 789 C CA . GLU A 1 109 ? 4.497 -6.768 7.040 1.00 97.69 109 GLU A CA 1
ATOM 790 C C . GLU A 1 109 ? 4.086 -5.571 7.912 1.00 97.69 109 GLU A C 1
ATOM 792 O O . GLU A 1 109 ? 4.822 -4.599 8.063 1.00 97.69 109 GLU A O 1
ATOM 797 N N . VAL A 1 110 ? 2.898 -5.634 8.521 1.00 97.56 110 VAL A N 1
ATOM 798 C CA . VAL A 1 110 ? 2.476 -4.661 9.534 1.00 97.56 110 VAL A CA 1
ATOM 799 C C . VAL A 1 110 ? 3.331 -4.850 10.787 1.00 97.56 110 VAL A C 1
ATOM 801 O O . VAL A 1 110 ? 3.489 -5.966 11.292 1.00 97.56 110 VAL A O 1
ATOM 804 N N . ARG A 1 111 ? 3.889 -3.755 11.303 1.00 97.12 111 ARG A N 1
ATOM 805 C CA . ARG A 1 111 ? 4.698 -3.745 12.526 1.00 97.12 111 ARG A CA 1
ATOM 806 C C . ARG A 1 111 ? 3.826 -3.395 13.727 1.00 97.12 111 ARG A C 1
ATOM 808 O O . ARG A 1 111 ? 2.862 -2.641 13.606 1.00 97.12 111 ARG A O 1
ATOM 815 N N . GLN A 1 112 ? 4.163 -3.935 14.895 1.00 96.94 112 GLN A N 1
ATOM 816 C CA . GLN A 1 112 ? 3.501 -3.502 16.120 1.00 96.94 112 GLN A CA 1
ATOM 817 C C . GLN A 1 112 ? 3.974 -2.090 16.478 1.00 96.94 112 GLN A C 1
ATOM 819 O O . GLN A 1 112 ? 5.178 -1.854 16.574 1.00 96.94 112 GLN A O 1
ATOM 824 N N . GLY A 1 113 ? 3.046 -1.158 16.667 1.00 95.56 113 GLY A N 1
ATOM 825 C CA . GLY A 1 113 ? 3.364 0.225 17.002 1.00 95.56 113 GLY A CA 1
ATOM 826 C C . GLY A 1 113 ? 2.218 1.189 16.724 1.00 95.56 113 GLY A C 1
ATOM 827 O O . GLY A 1 113 ? 1.156 0.807 16.238 1.00 95.56 113 GLY A O 1
ATOM 828 N N . THR A 1 114 ? 2.452 2.461 17.026 1.00 93.00 114 THR A N 1
ATOM 829 C CA . THR A 1 114 ? 1.522 3.548 16.710 1.00 93.00 114 THR A CA 1
ATOM 830 C C . THR A 1 114 ? 1.710 4.027 15.268 1.00 93.00 114 THR A C 1
ATOM 832 O O . THR A 1 114 ? 2.824 3.927 14.744 1.00 93.00 114 THR A O 1
ATOM 835 N N . PRO A 1 115 ? 0.675 4.602 14.630 1.00 92.50 115 PRO A N 1
ATOM 836 C CA . PRO A 1 115 ? 0.810 5.245 13.325 1.00 92.50 115 PRO A CA 1
ATOM 837 C C . PRO A 1 115 ? 1.958 6.260 13.282 1.00 92.50 115 PRO A C 1
ATOM 839 O O . PRO A 1 115 ? 2.123 7.057 14.208 1.00 92.50 115 PRO A O 1
ATOM 842 N N . ILE A 1 116 ? 2.732 6.246 12.195 1.00 92.88 116 ILE A N 1
ATOM 843 C CA . ILE A 1 116 ? 3.805 7.224 11.985 1.00 92.88 116 ILE A CA 1
ATOM 844 C C . ILE A 1 116 ? 3.274 8.656 11.840 1.00 92.88 116 ILE A C 1
ATOM 846 O O . ILE A 1 116 ? 2.172 8.895 11.337 1.00 92.88 116 ILE A O 1
ATOM 850 N N . ASP A 1 117 ? 4.095 9.623 12.244 1.00 94.19 117 ASP A N 1
ATOM 851 C CA . ASP A 1 117 ? 3.805 11.043 12.089 1.00 94.19 117 ASP A CA 1
ATOM 852 C C . ASP A 1 117 ? 4.101 11.551 10.664 1.00 94.19 117 ASP A C 1
ATOM 854 O O . ASP A 1 117 ? 4.718 10.884 9.825 1.00 94.19 117 ASP A O 1
ATOM 858 N N . LEU A 1 118 ? 3.674 12.785 10.380 1.00 91.75 118 LEU A N 1
ATOM 859 C CA . LEU A 1 118 ? 3.901 13.420 9.078 1.00 91.75 118 LEU A CA 1
ATOM 860 C C . LEU A 1 118 ? 5.394 13.611 8.769 1.00 91.75 118 LEU A C 1
ATOM 862 O O . LEU A 1 118 ? 5.791 13.576 7.601 1.00 91.75 118 LEU A O 1
ATOM 866 N N . GLY A 1 119 ? 6.226 13.804 9.798 1.00 94.25 119 GLY A N 1
ATOM 867 C CA . GLY A 1 119 ? 7.673 13.948 9.649 1.00 94.25 119 GLY A CA 1
ATOM 868 C C . GLY A 1 119 ? 8.323 12.664 9.141 1.00 94.25 119 GLY A C 1
ATOM 869 O O . GLY A 1 119 ? 9.128 12.702 8.209 1.00 94.25 119 GLY A O 1
ATOM 870 N N . THR A 1 120 ? 7.938 11.524 9.705 1.00 93.62 120 THR A N 1
ATOM 871 C CA . THR A 1 120 ? 8.403 10.199 9.284 1.00 93.62 120 THR A CA 1
ATOM 872 C C . THR A 1 120 ? 7.885 9.858 7.893 1.00 93.62 120 THR A C 1
ATOM 874 O O . THR A 1 120 ? 8.687 9.525 7.024 1.00 93.62 120 THR A O 1
ATOM 877 N N . ALA A 1 121 ? 6.600 10.092 7.612 1.00 91.88 121 ALA A N 1
ATOM 878 C CA . ALA A 1 121 ? 6.049 9.886 6.271 1.00 91.88 121 ALA A CA 1
ATOM 879 C C . ALA A 1 121 ? 6.764 10.740 5.198 1.00 91.88 121 ALA A C 1
ATOM 881 O O . ALA A 1 121 ? 7.005 10.287 4.078 1.00 91.88 121 ALA A O 1
ATOM 882 N N . SER A 1 122 ? 7.168 11.969 5.543 1.00 93.75 122 SER A N 1
ATOM 883 C CA . SER A 1 122 ? 7.951 12.838 4.650 1.00 93.75 122 SER A CA 1
ATOM 884 C C . SER A 1 122 ? 9.361 12.294 4.398 1.00 93.75 122 SER A C 1
ATOM 886 O O . SER A 1 122 ? 9.853 12.337 3.267 1.00 93.75 122 SER A O 1
ATOM 888 N N . LYS A 1 123 ? 10.014 11.743 5.432 1.00 96.69 123 LYS A N 1
ATOM 889 C CA . LYS A 1 123 ? 11.307 11.056 5.286 1.00 96.69 123 LYS A CA 1
ATOM 890 C C . LYS A 1 123 ? 11.173 9.817 4.401 1.00 96.69 123 LYS A C 1
ATOM 892 O O . LYS A 1 123 ? 12.015 9.623 3.528 1.00 96.69 123 LYS A O 1
ATOM 897 N N . ASP A 1 124 ? 10.108 9.037 4.552 1.00 94.69 124 ASP A N 1
ATOM 898 C CA . ASP A 1 124 ? 9.842 7.851 3.731 1.00 94.69 124 ASP A CA 1
ATOM 899 C C . ASP A 1 124 ? 9.620 8.204 2.255 1.00 94.69 124 ASP A C 1
ATOM 901 O O . ASP A 1 124 ? 10.147 7.533 1.362 1.00 94.69 124 ASP A O 1
ATOM 905 N N . ALA A 1 125 ? 8.910 9.299 1.967 1.00 92.56 125 ALA A N 1
ATOM 906 C CA . ALA A 1 125 ? 8.759 9.808 0.603 1.00 92.56 125 ALA A CA 1
ATOM 907 C C . ALA A 1 125 ? 10.114 10.215 -0.008 1.00 92.56 125 ALA A C 1
ATOM 909 O O . ALA A 1 125 ? 10.400 9.921 -1.177 1.00 92.56 125 ALA A O 1
ATOM 910 N N . TRP A 1 126 ? 10.983 10.841 0.791 1.00 94.69 126 TRP A N 1
ATOM 911 C CA . TRP A 1 126 ? 12.342 11.181 0.373 1.00 94.69 126 TRP A CA 1
ATOM 912 C C . TRP A 1 126 ? 13.206 9.936 0.125 1.00 94.69 126 TRP A C 1
ATOM 914 O O . TRP A 1 126 ? 13.870 9.848 -0.911 1.00 94.69 126 TRP A O 1
ATOM 924 N N . ILE A 1 127 ? 13.160 8.943 1.019 1.00 95.69 127 ILE A N 1
ATOM 925 C CA . ILE A 1 127 ? 13.852 7.653 0.861 1.00 95.69 127 ILE A CA 1
ATOM 926 C C . ILE A 1 127 ? 13.374 6.955 -0.413 1.00 95.69 127 ILE A C 1
ATOM 928 O O . ILE A 1 127 ? 14.197 6.579 -1.247 1.00 95.69 127 ILE A O 1
ATOM 932 N N . THR A 1 128 ? 12.058 6.867 -0.615 1.00 93.94 128 THR A N 1
ATOM 933 C CA . THR A 1 128 ? 11.448 6.282 -1.817 1.00 93.94 128 THR A CA 1
ATOM 934 C C . THR A 1 128 ? 11.973 6.960 -3.080 1.00 93.94 128 THR A C 1
ATOM 936 O O . THR A 1 128 ? 12.379 6.285 -4.026 1.00 93.94 128 THR A O 1
ATOM 939 N N . THR A 1 129 ? 12.016 8.295 -3.092 1.00 93.19 129 THR A N 1
ATOM 940 C CA . THR A 1 129 ? 12.539 9.074 -4.223 1.00 93.19 129 THR A CA 1
ATOM 941 C C . THR A 1 129 ? 14.011 8.761 -4.468 1.00 93.19 129 THR A C 1
ATOM 943 O O . THR A 1 129 ? 14.396 8.466 -5.596 1.00 93.19 129 THR A O 1
ATOM 946 N N . LYS A 1 130 ? 14.833 8.731 -3.414 1.00 94.38 130 LYS A N 1
ATOM 947 C CA . LYS A 1 130 ? 16.260 8.399 -3.507 1.00 94.38 130 LYS A CA 1
ATOM 948 C C . LYS A 1 130 ? 16.493 6.991 -4.062 1.00 94.38 130 LYS A C 1
ATOM 950 O O . LYS A 1 130 ? 17.372 6.812 -4.903 1.00 94.38 130 LYS A O 1
ATOM 955 N N . VAL A 1 131 ? 15.723 6.002 -3.609 1.00 93.81 131 VAL A N 1
ATOM 956 C CA . VAL A 1 131 ? 15.802 4.618 -4.102 1.00 93.81 131 VAL A CA 1
ATOM 957 C C . VAL A 1 131 ? 15.401 4.553 -5.573 1.00 93.81 131 VAL A C 1
ATOM 959 O O . VAL A 1 131 ? 16.144 3.993 -6.376 1.00 93.81 131 VAL A O 1
ATOM 962 N N . ARG A 1 132 ? 14.288 5.190 -5.958 1.00 91.06 132 ARG A N 1
ATOM 963 C CA . ARG A 1 132 ? 13.852 5.254 -7.362 1.00 91.06 132 ARG A CA 1
ATOM 964 C C . ARG A 1 132 ? 14.889 5.919 -8.260 1.00 91.06 132 ARG A C 1
ATOM 966 O O . ARG A 1 132 ? 15.172 5.387 -9.327 1.00 91.06 132 ARG A O 1
ATOM 973 N N . SER A 1 133 ? 15.506 7.018 -7.822 1.00 91.38 133 SER A N 1
ATOM 974 C CA . SER A 1 133 ? 16.581 7.677 -8.573 1.00 91.38 133 SER A CA 1
ATOM 975 C C . SER A 1 133 ? 17.779 6.755 -8.791 1.00 91.38 133 SER A C 1
ATOM 977 O O . SER A 1 133 ? 18.318 6.719 -9.891 1.00 91.38 133 SER A O 1
ATOM 979 N N . LYS A 1 134 ? 18.167 5.962 -7.784 1.00 90.88 134 LYS A N 1
ATOM 980 C CA . LYS A 1 134 ? 19.248 4.975 -7.934 1.00 90.88 134 LYS A CA 1
ATOM 981 C C . LYS A 1 134 ? 18.890 3.843 -8.897 1.00 90.88 134 LYS A C 1
ATOM 983 O O . LYS A 1 134 ? 19.744 3.426 -9.673 1.00 90.88 134 LYS A O 1
ATOM 988 N N . LEU A 1 135 ? 17.649 3.356 -8.856 1.00 89.88 135 LEU A N 1
ATOM 989 C CA . LEU A 1 135 ? 17.167 2.338 -9.794 1.00 89.88 135 LEU A CA 1
ATOM 990 C C . LEU A 1 135 ? 17.106 2.874 -11.229 1.00 89.88 135 LEU A C 1
ATOM 992 O O . LEU A 1 135 ? 17.395 2.137 -12.161 1.00 89.88 135 LEU A O 1
ATOM 996 N N . LEU A 1 136 ? 16.765 4.153 -11.420 1.00 88.19 136 LEU A N 1
ATOM 997 C CA . LEU A 1 136 ? 16.757 4.791 -12.744 1.00 88.19 136 LEU A CA 1
ATOM 998 C C . LEU A 1 136 ? 18.149 4.852 -13.378 1.00 88.19 136 LEU A C 1
ATOM 1000 O O . LEU A 1 136 ? 18.259 4.785 -14.596 1.00 88.19 136 LEU A O 1
ATOM 1004 N N . THR A 1 137 ? 19.196 4.969 -12.563 1.00 88.12 137 THR A N 1
ATOM 1005 C CA . THR A 1 137 ? 20.593 4.991 -13.020 1.00 88.12 137 THR A CA 1
ATOM 1006 C C . THR A 1 137 ? 21.236 3.603 -13.085 1.00 88.12 137 THR A C 1
ATOM 1008 O O . THR A 1 137 ? 22.441 3.510 -13.287 1.00 88.12 137 THR A O 1
ATOM 1011 N N . SER A 1 138 ? 20.483 2.529 -12.827 1.00 83.62 138 SER A N 1
ATOM 1012 C CA . SER A 1 138 ? 21.013 1.165 -12.824 1.00 83.62 138 SER A CA 1
ATOM 1013 C C . SER A 1 138 ? 20.832 0.500 -14.185 1.00 83.62 138 SER A C 1
ATOM 1015 O O . SER A 1 138 ? 19.713 0.408 -14.682 1.00 83.62 138 SER A O 1
ATOM 1017 N N . ASP A 1 139 ? 21.914 -0.048 -14.739 1.00 79.94 139 ASP A N 1
ATOM 1018 C CA . ASP A 1 139 ? 21.864 -0.819 -15.990 1.00 79.94 139 ASP A CA 1
ATOM 1019 C C . ASP A 1 139 ? 21.389 -2.268 -15.783 1.00 79.94 139 ASP A C 1
ATOM 1021 O O . ASP A 1 139 ? 20.982 -2.938 -16.730 1.00 79.94 139 ASP A O 1
ATOM 1025 N N . ALA A 1 140 ? 21.431 -2.767 -14.543 1.00 81.06 140 ALA A N 1
ATOM 1026 C CA . ALA A 1 140 ? 21.104 -4.156 -14.220 1.00 81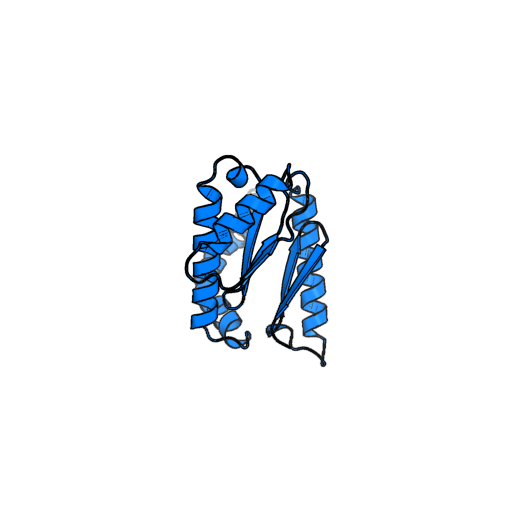.06 140 ALA A CA 1
ATOM 1027 C C . ALA A 1 140 ? 19.595 -4.402 -14.074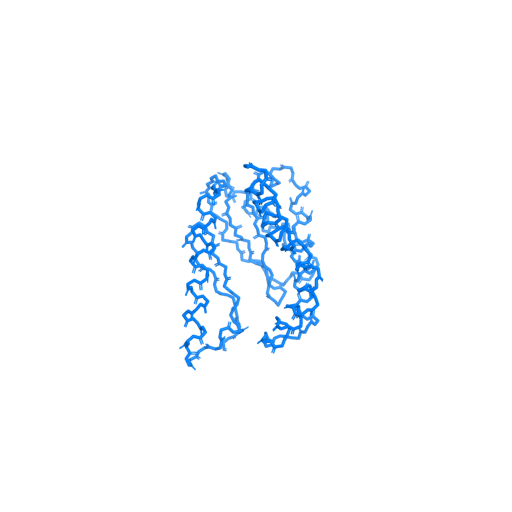 1.00 81.06 140 ALA A C 1
ATOM 1029 O O . ALA A 1 140 ? 19.116 -5.490 -14.383 1.00 81.06 140 ALA A O 1
ATOM 1030 N N . VAL A 1 141 ? 18.842 -3.411 -13.585 1.00 81.12 141 VAL A N 1
ATOM 1031 C CA . VAL A 1 14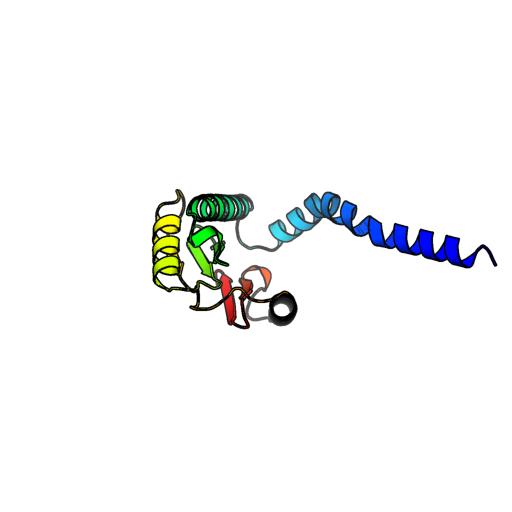1 ? 17.405 -3.540 -13.315 1.00 81.12 141 VAL A CA 1
ATOM 1032 C C . VAL A 1 141 ? 16.684 -2.311 -13.838 1.00 81.12 141 VAL A C 1
ATOM 1034 O O . VAL A 1 141 ? 16.967 -1.187 -13.429 1.00 81.12 141 VAL A O 1
ATOM 1037 N N . LYS A 1 142 ? 15.687 -2.521 -14.701 1.00 80.81 142 LYS A N 1
ATOM 1038 C CA . LYS A 1 142 ? 14.827 -1.431 -15.165 1.00 80.81 142 LYS A CA 1
ATOM 1039 C C . LYS A 1 142 ? 13.978 -0.935 -13.999 1.00 80.81 142 LYS A C 1
ATOM 1041 O O . LYS A 1 142 ? 13.112 -1.660 -13.516 1.00 80.81 142 LYS A O 1
ATOM 1046 N N . SER A 1 143 ? 14.179 0.320 -13.597 1.00 79.31 143 SER A N 1
ATOM 1047 C CA . SER A 1 143 ? 13.409 0.982 -12.527 1.00 79.31 143 SER A CA 1
ATOM 1048 C C . SER A 1 143 ? 11.895 0.806 -12.670 1.00 79.31 143 SER A C 1
ATOM 1050 O O . SER A 1 143 ? 11.186 0.613 -11.688 1.00 79.31 143 SER A O 1
ATOM 1052 N N . ALA A 1 144 ? 11.400 0.795 -13.906 1.00 79.69 144 ALA A N 1
ATOM 1053 C CA . ALA A 1 144 ? 9.982 0.667 -14.194 1.00 79.69 144 ALA A CA 1
ATOM 1054 C C . ALA A 1 144 ? 9.373 -0.709 -13.872 1.00 79.69 144 ALA A C 1
ATOM 1056 O O . ALA A 1 144 ? 8.163 -0.814 -13.697 1.00 79.69 144 ALA A O 1
ATOM 1057 N N . ASN A 1 145 ? 10.203 -1.747 -13.743 1.00 84.81 145 ASN A N 1
ATOM 1058 C CA . ASN A 1 145 ? 9.761 -3.084 -13.350 1.00 84.81 145 ASN A CA 1
ATOM 1059 C C . ASN A 1 145 ? 9.566 -3.208 -11.832 1.00 84.81 145 ASN A C 1
ATOM 1061 O O . ASN A 1 145 ? 8.970 -4.183 -11.374 1.00 84.81 145 ASN A O 1
ATOM 1065 N N . ILE A 1 146 ? 10.066 -2.240 -11.053 1.00 89.12 146 ILE A N 1
ATOM 1066 C CA . ILE A 1 146 ? 10.107 -2.294 -9.592 1.00 89.12 146 ILE A CA 1
ATOM 1067 C C . ILE A 1 146 ? 9.231 -1.189 -8.989 1.00 89.12 146 ILE A C 1
ATOM 1069 O O . ILE A 1 146 ? 9.544 0.002 -9.028 1.00 89.12 146 ILE A O 1
ATOM 1073 N N . LYS A 1 147 ? 8.141 -1.585 -8.335 1.00 90.75 147 LYS A N 1
ATOM 1074 C CA . LYS A 1 147 ? 7.340 -0.729 -7.459 1.00 90.75 147 LYS A CA 1
ATOM 1075 C C . LYS A 1 147 ? 8.066 -0.595 -6.117 1.00 90.75 147 LYS A C 1
ATOM 1077 O O . LYS A 1 147 ? 8.205 -1.557 -5.369 1.00 90.75 147 LYS A O 1
ATOM 1082 N N . VAL A 1 148 ? 8.524 0.620 -5.820 1.00 93.69 148 VAL A N 1
ATOM 1083 C CA . VAL A 1 148 ? 9.186 0.973 -4.551 1.00 93.69 148 VAL A CA 1
ATOM 1084 C C . VAL A 1 148 ? 8.186 1.638 -3.611 1.00 93.69 148 VAL A C 1
ATOM 1086 O O . VAL A 1 148 ? 7.571 2.640 -4.005 1.00 93.69 148 VAL A O 1
ATOM 1089 N N . ILE A 1 149 ? 8.082 1.127 -2.384 1.00 95.06 149 ILE A N 1
ATOM 1090 C CA . ILE A 1 149 ? 7.335 1.718 -1.267 1.00 95.06 149 ILE A CA 1
ATOM 1091 C C . ILE A 1 149 ? 8.251 1.783 -0.044 1.00 95.06 149 ILE A C 1
ATOM 1093 O O . ILE A 1 149 ? 9.039 0.870 0.177 1.00 95.06 149 ILE A O 1
ATOM 1097 N N . THR A 1 150 ? 8.151 2.852 0.742 1.00 95.69 150 THR A N 1
ATOM 1098 C CA . THR A 1 150 ? 8.820 2.956 2.046 1.00 95.69 150 THR A CA 1
ATOM 1099 C C . THR A 1 150 ? 7.775 3.220 3.114 1.00 95.69 150 THR A C 1
ATOM 1101 O O . THR A 1 150 ? 6.891 4.046 2.889 1.00 95.69 150 THR A O 1
ATOM 1104 N N . GLU A 1 151 ? 7.881 2.539 4.249 1.00 95.81 151 GLU A N 1
ATOM 1105 C CA . GLU A 1 151 ? 7.017 2.752 5.407 1.00 95.81 151 GLU A CA 1
ATOM 1106 C C . GLU A 1 151 ? 7.839 2.603 6.690 1.00 95.81 151 GLU A C 1
ATOM 1108 O O . GLU A 1 151 ? 8.456 1.566 6.929 1.00 95.81 151 GLU A O 1
ATOM 1113 N N . ASN A 1 152 ? 7.861 3.655 7.506 1.00 95.56 152 ASN A N 1
ATOM 1114 C CA . ASN A 1 152 ? 8.637 3.750 8.740 1.00 95.56 152 ASN A CA 1
ATOM 1115 C C . ASN A 1 152 ? 10.126 3.383 8.557 1.00 95.56 152 ASN A C 1
ATOM 1117 O O . ASN A 1 152 ? 10.706 2.642 9.351 1.00 95.56 152 ASN A O 1
ATOM 1121 N N . GLY A 1 153 ? 10.745 3.867 7.476 1.00 95.00 153 GLY A N 1
ATOM 1122 C CA . GLY A 1 153 ? 12.137 3.579 7.122 1.00 95.00 153 GLY A CA 1
ATOM 1123 C C . GLY A 1 153 ? 12.407 2.192 6.522 1.00 95.00 153 GLY A C 1
ATOM 1124 O O . GLY A 1 153 ? 13.530 1.950 6.074 1.00 95.00 153 GLY A O 1
ATOM 1125 N N . GLU A 1 154 ? 11.417 1.298 6.459 1.00 96.31 154 GLU A N 1
ATOM 1126 C CA . GLU A 1 154 ? 11.533 -0.010 5.809 1.00 96.31 154 GLU A CA 1
ATOM 1127 C C . GLU A 1 154 ? 11.142 0.091 4.327 1.00 96.31 154 GLU A C 1
ATOM 1129 O O . GLU A 1 154 ? 10.111 0.672 3.984 1.00 96.31 154 GLU A O 1
ATOM 1134 N N . ILE A 1 155 ? 11.980 -0.444 3.432 1.00 97.06 155 ILE A N 1
ATOM 1135 C CA . ILE A 1 155 ? 11.801 -0.338 1.977 1.00 97.06 155 ILE A CA 1
ATOM 1136 C C . ILE A 1 155 ? 11.288 -1.668 1.427 1.00 97.06 155 ILE A C 1
ATOM 1138 O O . ILE A 1 155 ? 11.965 -2.690 1.517 1.00 97.06 155 ILE A O 1
ATOM 1142 N N . PHE A 1 156 ? 10.137 -1.622 0.764 1.00 96.25 156 PHE A N 1
ATOM 1143 C CA . PHE A 1 156 ? 9.519 -2.742 0.068 1.00 96.25 156 PHE A CA 1
ATOM 1144 C C . PHE A 1 156 ? 9.693 -2.568 -1.443 1.00 96.25 156 PHE A C 1
ATOM 1146 O O . PHE A 1 156 ? 9.277 -1.562 -2.027 1.00 96.25 156 PHE A O 1
ATOM 1153 N N . LEU A 1 157 ? 10.320 -3.559 -2.077 1.00 94.38 157 LEU A N 1
ATOM 1154 C CA . LEU A 1 157 ? 10.533 -3.623 -3.521 1.00 94.38 157 LEU A CA 1
ATOM 1155 C C . LEU A 1 157 ? 9.672 -4.751 -4.089 1.0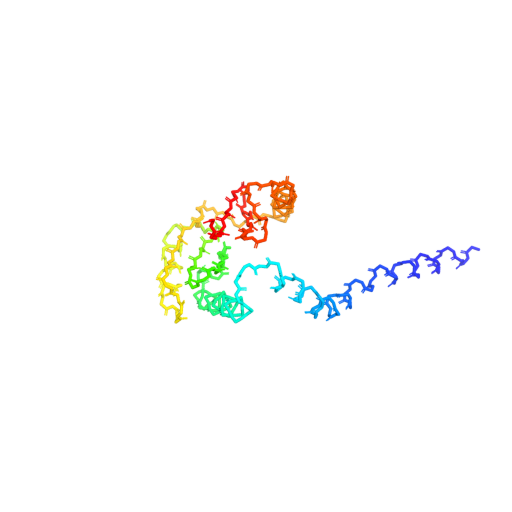0 94.38 157 LEU A C 1
ATOM 1157 O O . LEU A 1 157 ? 9.892 -5.915 -3.768 1.00 94.38 157 LEU A O 1
ATOM 1161 N N . LEU A 1 158 ? 8.691 -4.406 -4.921 1.00 92.00 158 LEU A N 1
ATOM 1162 C CA . LEU A 1 158 ? 7.816 -5.370 -5.585 1.00 92.00 158 LEU A CA 1
ATOM 1163 C C . LEU A 1 158 ? 8.067 -5.294 -7.078 1.00 92.00 158 LEU A C 1
ATOM 1165 O O . LEU A 1 158 ? 8.075 -4.209 -7.650 1.00 92.00 158 LEU A O 1
ATOM 1169 N N . GLY A 1 159 ? 8.255 -6.428 -7.724 1.00 87.81 159 GLY A N 1
ATOM 1170 C CA . GLY A 1 159 ? 8.545 -6.439 -9.143 1.00 87.81 159 GLY A CA 1
ATOM 1171 C C . GLY A 1 159 ? 8.758 -7.839 -9.664 1.00 87.81 159 GLY A C 1
ATOM 1172 O O . GLY A 1 159 ? 8.893 -8.789 -8.893 1.00 87.81 159 GLY A O 1
ATOM 1173 N N . VAL A 1 160 ? 8.808 -7.938 -10.984 1.00 76.31 160 VAL A N 1
ATOM 1174 C CA . VAL A 1 160 ? 9.309 -9.118 -11.683 1.00 76.31 160 VAL A CA 1
ATOM 1175 C C . VAL A 1 160 ? 10.679 -8.740 -12.237 1.00 76.31 160 VAL A C 1
ATOM 1177 O O . VAL A 1 160 ? 10.810 -7.700 -12.891 1.00 76.31 160 VAL A O 1
ATOM 1180 N N . VAL A 1 161 ? 11.695 -9.535 -11.905 1.00 64.06 161 VAL A N 1
ATOM 1181 C CA . VAL A 1 161 ? 13.082 -9.358 -12.362 1.00 64.06 161 VAL A CA 1
ATOM 1182 C C . VAL A 1 161 ? 13.420 -10.345 -13.461 1.00 64.06 161 VAL A C 1
ATOM 1184 O O . VAL A 1 161 ? 12.939 -11.496 -13.376 1.00 64.06 161 VAL A O 1
#

Solvent-accessible surface area (backbone atoms only — not comparable to full-atom values): 8915 Å² total; per-residue (Å²): 138,72,60,64,65,52,53,54,52,51,54,52,55,61,65,57,50,60,68,56,45,55,63,61,40,52,57,55,51,49,50,53,52,48,72,51,32,84,58,54,61,66,55,55,51,51,19,53,51,44,25,52,51,38,47,56,57,45,57,69,39,76,71,53,51,75,36,36,72,47,62,46,48,56,87,36,29,34,38,33,33,47,19,22,82,43,64,66,54,48,51,49,47,45,58,54,42,54,70,36,86,71,43,77,46,68,48,80,60,51,40,74,35,71,63,80,53,71,70,53,53,52,49,19,54,51,51,36,49,54,51,50,55,53,31,63,73,38,91,89,46,67,37,52,39,45,52,71,46,44,54,92,81,44,76,48,80,45,66,74,131

Mean predicted aligned error: 10.22 Å

InterPro domains:
  IPR007055 BON domain [PF04972] (46-112)
  IPR007055 BON domain [PF04972] (124-161)
  IPR007055 BON domain [PS50914] (46-114)
  IPR007055 BON domain [PS50914] (123-161)
  IPR051686 Outer membrane lipoprotein DolP [PTHR34606] (22-161)

Sequence (161 aa):
MRIVPVAALICSALLLQGCIGAALVGSAAVATKAASDPRSVGTQVDDGTLEARVSGQLNKDKDIKQQRIIPVAYQGKVLLIGQAEDLSLARRAKEIAAKVDGTELVYNEVRQGTPIDLGTASKDAWITTKVRSKLLTSDAVKSANIKVITENGEIFLLGVV

Secondary structure (DSSP, 8-state):
--HHHHHHHHHHHHHTTHHHHHHHHHHHHHHHHHHHSSS-HHHHHHHHHHHHHHHHHHTTSTTGGGSEEEEEEETTEEEEEEEESSHHHHHHHHHHHHTSTT--EEEEEEEESPPPPHHHHHHHHHHHHHHHHHHHT-SSS-GGGEEEEEETTEEEEEE--

Radius of gyration: 19.32 Å; Cα contacts (8 Å, |Δi|>4): 204; chains: 1; bounding box: 37×66×39 Å

Foldseek 3Di:
DPVVVVVVVVVVVVVVCVVVVCVVCVVVVLVVLQVLAPDHNVQVVLQVVLQVQLVVQLCVDPQSVQFPWGWGGDSLETETEFEHQDVVSLVVSLVSSCPGPSRPYYHRHYDNDGGDDPVQVVVQVVVQVVVLVVCVVDPVHRSNQWDWGGYSNDIDTDGDD

Nearest PDB structures (foldseek):
  7a2d-assembly1_A  TM=5.524E-01  e=7.098E-13  Escherichia coli K-12
  6v4v-assembly1_A-2  TM=8.990E-01  e=5.119E-07  Acinetobacter baumannii
  6xmv-assembly1_A  TM=7.952E-01  e=3.184E-05  Neisseria gonorrhoeae FA 1090
  8rjx-assembly1_A  TM=5.464E-01  e=2.117E-06  Escherichia coli
  4qq0-assembly1_A  TM=5.117E-01  e=2.979E-02  Chlamydia trachomatis D/UW-3/CX

Organism: NCBI:txid149386

pLDDT: mean 84.78, std 17.29, range [37.56, 98.31]